Protein AF-A0A932K863-F1 (afdb_monomer_lite)

Structure (mmCIF, N/CA/C/O backbone):
data_AF-A0A932K863-F1
#
_entry.id   AF-A0A932K863-F1
#
loop_
_atom_site.group_PDB
_atom_site.id
_atom_site.type_symbol
_atom_site.label_atom_id
_atom_site.label_alt_id
_atom_site.label_comp_id
_atom_site.label_asym_id
_atom_site.label_entity_id
_atom_site.label_seq_id
_atom_site.pdbx_PDB_ins_code
_atom_site.Cartn_x
_atom_site.Cartn_y
_atom_site.Cartn_z
_atom_site.occupancy
_atom_site.B_iso_or_equiv
_atom_site.auth_seq_id
_atom_site.auth_comp_id
_atom_site.auth_asym_id
_atom_site.auth_atom_id
_atom_site.pdbx_PDB_model_num
ATOM 1 N N . MET A 1 1 ? 12.132 1.044 11.827 1.00 60.06 1 MET A N 1
ATOM 2 C CA . MET A 1 1 ? 11.339 1.812 10.842 1.00 60.06 1 MET A CA 1
ATOM 3 C C . MET A 1 1 ? 12.294 2.404 9.827 1.00 60.06 1 MET A C 1
ATOM 5 O O . MET A 1 1 ? 13.405 2.749 10.214 1.00 60.06 1 MET A O 1
ATOM 9 N N . LEU A 1 2 ? 11.897 2.474 8.556 1.00 72.19 2 LEU A N 1
ATOM 10 C CA . LEU A 1 2 ? 12.707 3.130 7.529 1.00 72.19 2 LEU A CA 1
ATOM 11 C C . LEU A 1 2 ? 12.671 4.658 7.746 1.00 72.19 2 LEU A C 1
ATOM 13 O O . LEU A 1 2 ? 11.613 5.165 8.120 1.00 72.19 2 LEU A O 1
ATOM 17 N N . PRO A 1 3 ? 13.774 5.398 7.514 1.00 74.56 3 PRO A N 1
ATOM 18 C CA . PRO A 1 3 ? 13.858 6.831 7.823 1.00 74.56 3 PRO A CA 1
ATOM 19 C C . PRO A 1 3 ? 12.741 7.702 7.222 1.00 74.56 3 PRO A C 1
ATOM 21 O O . PRO A 1 3 ? 12.325 8.657 7.859 1.00 74.56 3 PRO A O 1
ATOM 24 N N . GLY A 1 4 ? 12.211 7.356 6.041 1.00 78.44 4 GLY A N 1
ATOM 25 C CA . GLY A 1 4 ? 11.138 8.115 5.377 1.00 78.44 4 GLY A CA 1
ATOM 26 C C . GLY A 1 4 ? 9.724 7.895 5.932 1.00 78.44 4 GLY A C 1
ATOM 27 O O . GLY A 1 4 ? 8.792 8.554 5.482 1.00 78.44 4 GLY A O 1
ATOM 28 N N . GLN A 1 5 ? 9.548 6.970 6.883 1.00 87.69 5 GLN A N 1
ATOM 29 C CA . GLN A 1 5 ? 8.256 6.707 7.536 1.00 87.69 5 GLN A CA 1
ATOM 30 C C . GLN A 1 5 ? 8.098 7.431 8.879 1.00 87.69 5 GLN A C 1
ATOM 32 O O . GLN A 1 5 ? 7.052 7.324 9.517 1.00 87.69 5 GLN A O 1
ATOM 37 N N . LEU A 1 6 ? 9.146 8.117 9.332 1.00 91.38 6 LEU A N 1
ATOM 38 C CA . LEU A 1 6 ? 9.157 8.877 10.573 1.00 91.38 6 LEU A CA 1
ATOM 39 C C . LEU A 1 6 ? 8.975 10.361 10.268 1.00 91.38 6 LEU A C 1
ATOM 41 O O . LEU A 1 6 ? 9.346 10.824 9.193 1.00 91.38 6 LEU A O 1
ATOM 45 N N . ALA A 1 7 ? 8.429 11.094 11.236 1.00 91.06 7 ALA A N 1
ATOM 46 C CA . ALA A 1 7 ? 8.391 12.546 11.166 1.00 91.06 7 ALA A CA 1
ATOM 47 C C . ALA A 1 7 ? 9.814 13.113 11.097 1.00 91.06 7 ALA A C 1
ATOM 49 O O . ALA A 1 7 ? 10.700 12.640 11.813 1.00 91.06 7 ALA A O 1
ATOM 50 N N . ALA A 1 8 ? 10.016 14.140 10.271 1.00 91.31 8 ALA A N 1
ATOM 51 C CA . ALA A 1 8 ? 11.258 14.898 10.272 1.00 91.31 8 ALA A CA 1
ATOM 52 C C . ALA A 1 8 ? 11.510 15.597 11.624 1.00 91.31 8 ALA A C 1
ATOM 54 O O . ALA A 1 8 ? 10.575 15.964 12.339 1.00 91.31 8 ALA A O 1
ATOM 55 N N . ASP A 1 9 ? 12.787 15.843 11.934 1.00 92.31 9 ASP A N 1
ATOM 56 C CA . ASP A 1 9 ? 13.214 16.497 13.181 1.00 92.31 9 ASP A CA 1
ATOM 57 C C . ASP A 1 9 ? 12.660 17.929 13.334 1.00 92.31 9 ASP A C 1
ATOM 59 O O . ASP A 1 9 ? 12.518 18.433 14.449 1.00 92.31 9 ASP A O 1
ATOM 63 N N . SER A 1 10 ? 12.333 18.593 12.219 1.00 94.88 10 SER A N 1
ATOM 64 C CA . SER A 1 10 ? 11.623 19.875 12.191 1.00 94.88 10 SER A CA 1
ATOM 65 C C . SER A 1 10 ? 10.685 19.976 10.988 1.00 94.88 10 SER A C 1
ATOM 67 O O . SER A 1 10 ? 10.814 19.238 10.006 1.00 94.88 10 SER A O 1
ATOM 69 N N . TYR A 1 11 ? 9.758 20.936 11.037 1.00 92.12 11 TYR A N 1
ATOM 70 C CA . TYR A 1 11 ? 8.842 21.205 9.929 1.00 92.12 11 TYR A CA 1
ATOM 71 C C . TYR A 1 11 ? 9.590 21.615 8.652 1.00 92.12 11 TYR A C 1
ATOM 73 O O . TYR A 1 11 ? 9.314 21.087 7.577 1.00 92.12 11 TYR A O 1
ATOM 81 N N . GLU A 1 12 ? 10.586 22.498 8.764 1.00 96.44 12 GLU A N 1
ATOM 82 C CA . GLU A 1 12 ? 11.410 22.954 7.640 1.00 96.44 12 GLU A CA 1
ATOM 83 C C . GLU A 1 12 ? 12.194 21.799 7.009 1.00 96.44 12 GLU A C 1
ATOM 85 O O . GLU A 1 12 ? 12.295 21.720 5.784 1.00 96.44 12 GLU A O 1
ATOM 90 N N . ALA A 1 13 ? 12.715 20.877 7.824 1.00 94.50 13 ALA A N 1
ATOM 91 C CA . ALA A 1 13 ? 13.401 19.689 7.328 1.00 94.50 13 ALA A CA 1
ATOM 92 C C . ALA A 1 13 ? 12.446 18.787 6.527 1.00 94.50 13 ALA A C 1
ATOM 94 O O . ALA A 1 13 ? 12.805 18.342 5.434 1.00 94.50 13 ALA A O 1
ATOM 95 N N . GLY A 1 14 ? 11.217 18.591 7.019 1.00 93.88 14 GLY A N 1
ATOM 96 C CA . GLY A 1 14 ? 10.167 17.852 6.310 1.00 93.88 14 GLY A CA 1
ATOM 97 C C . GLY A 1 14 ? 9.727 18.531 5.009 1.00 93.88 14 GLY A C 1
ATOM 98 O O . GLY A 1 14 ? 9.469 17.855 4.018 1.00 93.88 14 GLY A O 1
ATOM 99 N N . GLN A 1 15 ? 9.715 19.867 4.954 1.00 93.75 15 GLN A N 1
ATOM 100 C CA . GLN A 1 15 ? 9.445 20.599 3.710 1.00 93.75 15 GLN A CA 1
ATOM 101 C C . GLN A 1 15 ? 10.579 20.470 2.685 1.00 93.75 15 GLN A C 1
ATOM 103 O O . GLN A 1 15 ? 10.312 20.366 1.489 1.00 93.75 15 GLN A O 1
ATOM 108 N N . GLN A 1 16 ? 11.839 20.488 3.128 1.00 95.38 16 GLN A N 1
ATOM 109 C CA . GLN A 1 16 ? 12.999 20.382 2.236 1.00 95.38 16 GLN A CA 1
ATOM 110 C C . GLN A 1 16 ? 13.212 18.959 1.713 1.00 95.38 16 GLN A C 1
ATOM 112 O O . GLN A 1 16 ? 13.687 18.777 0.591 1.00 95.38 16 GLN A O 1
ATOM 117 N N . ARG A 1 17 ? 12.912 17.947 2.534 1.00 93.38 17 ARG A N 1
ATOM 118 C CA . ARG A 1 17 ? 13.165 16.531 2.240 1.00 93.38 17 ARG A CA 1
ATOM 119 C C . ARG A 1 17 ? 11.958 15.669 2.639 1.00 93.38 17 ARG A C 1
ATOM 121 O O . ARG A 1 17 ? 12.092 14.849 3.547 1.00 93.38 17 ARG A O 1
ATOM 128 N N . PRO A 1 18 ? 10.798 15.842 1.982 1.00 93.69 18 PRO A N 1
ATOM 129 C CA . PRO A 1 18 ? 9.586 15.114 2.341 1.00 93.69 18 PRO A CA 1
ATOM 130 C C . PRO A 1 18 ? 9.726 13.614 2.060 1.00 93.69 18 PRO A C 1
ATOM 132 O O . PRO A 1 18 ? 10.227 13.216 1.004 1.00 93.69 18 PRO A O 1
ATOM 135 N N . GLY A 1 19 ? 9.262 12.794 3.002 1.00 93.75 19 GLY A N 1
ATOM 136 C CA . GLY A 1 19 ? 9.120 11.349 2.863 1.00 93.75 19 GLY A CA 1
ATOM 137 C C . GLY A 1 19 ? 7.658 10.904 2.797 1.00 93.75 19 GLY A C 1
ATOM 138 O O . GLY A 1 19 ? 6.739 11.697 2.570 1.00 93.75 19 GLY A O 1
ATOM 139 N N . ASP A 1 20 ? 7.439 9.609 3.030 1.00 93.69 20 ASP A N 1
ATOM 140 C CA . ASP A 1 20 ? 6.096 9.025 3.084 1.00 93.69 20 ASP A CA 1
ATOM 141 C C . ASP A 1 20 ? 5.282 9.606 4.242 1.00 93.69 20 ASP A C 1
ATOM 143 O O . ASP A 1 20 ? 4.068 9.778 4.111 1.00 93.69 20 ASP A O 1
ATOM 147 N N . TYR A 1 21 ? 5.942 9.933 5.361 1.00 93.06 21 TYR A N 1
ATOM 148 C CA . TYR A 1 21 ? 5.290 10.580 6.495 1.00 93.06 21 TYR A CA 1
ATOM 149 C C . TYR A 1 21 ? 4.640 11.899 6.065 1.00 93.06 21 TYR A C 1
ATOM 151 O O . TYR A 1 21 ? 3.423 12.041 6.186 1.00 93.06 21 TYR A O 1
ATOM 159 N N . GLU A 1 22 ? 5.410 12.831 5.494 1.00 94.50 22 GLU A N 1
ATOM 160 C CA . GLU A 1 22 ? 4.904 14.128 5.031 1.00 94.50 22 GLU A CA 1
ATOM 161 C C . GLU A 1 22 ? 3.826 13.971 3.950 1.00 94.50 22 GLU A C 1
ATOM 163 O O . GLU A 1 22 ? 2.799 14.657 3.998 1.00 94.50 22 GLU A O 1
ATOM 168 N N . ALA A 1 23 ? 4.008 13.031 3.014 1.00 92.62 23 ALA A N 1
ATOM 169 C CA . ALA A 1 23 ? 3.026 12.735 1.972 1.00 92.62 23 ALA A CA 1
ATOM 170 C C . ALA A 1 23 ? 1.695 12.195 2.535 1.00 92.62 23 ALA A C 1
ATOM 172 O O . ALA A 1 23 ? 0.618 12.508 2.014 1.00 92.62 23 ALA A O 1
ATOM 173 N N . GLN A 1 24 ? 1.741 11.394 3.604 1.00 91.81 24 GLN A N 1
ATOM 174 C CA . GLN A 1 24 ? 0.551 10.855 4.256 1.00 91.81 24 GLN A CA 1
ATOM 175 C C . GLN A 1 24 ? -0.146 11.915 5.117 1.00 91.81 24 GLN A C 1
ATOM 177 O O . GLN A 1 24 ? -1.348 12.137 4.957 1.00 91.81 24 GLN A O 1
ATOM 182 N N . VAL A 1 25 ? 0.583 12.600 6.005 1.00 91.44 25 VAL A N 1
ATOM 183 C CA . VAL A 1 25 ? -0.027 13.557 6.948 1.00 91.44 25 VAL A CA 1
ATOM 184 C C . VAL A 1 25 ? -0.473 14.854 6.270 1.00 91.44 25 VAL A C 1
ATOM 186 O O . VAL A 1 25 ? -1.448 15.471 6.705 1.00 91.44 25 VAL A O 1
ATOM 189 N N . GLY A 1 26 ? 0.165 15.239 5.158 1.00 91.25 26 GLY A N 1
ATOM 190 C CA . GLY A 1 26 ? -0.221 16.398 4.348 1.00 91.25 26 GLY A CA 1
ATOM 191 C C . GLY A 1 26 ? -1.638 16.305 3.764 1.00 91.25 26 GLY A C 1
ATOM 192 O O . GLY A 1 26 ? -2.238 17.320 3.409 1.00 91.25 26 GLY A O 1
ATOM 193 N N . GLN A 1 27 ? -2.231 15.106 3.732 1.00 92.00 27 GLN A N 1
ATOM 194 C CA . GLN A 1 27 ? -3.615 14.893 3.296 1.00 92.00 27 GLN A CA 1
ATOM 195 C C . GLN A 1 27 ? -4.665 15.317 4.336 1.00 92.00 27 GLN A C 1
ATOM 197 O O . GLN A 1 27 ? -5.848 15.370 3.975 1.00 92.00 27 GLN A O 1
ATOM 202 N N . ARG A 1 28 ? -4.229 15.730 5.546 1.00 92.06 28 ARG A N 1
ATOM 203 C CA . ARG A 1 28 ? -4.996 16.058 6.775 1.00 92.06 28 ARG A CA 1
ATOM 204 C C . ARG A 1 28 ? -5.195 14.840 7.690 1.00 92.06 28 ARG A C 1
ATOM 206 O O . ARG A 1 28 ? -5.096 13.712 7.215 1.00 92.06 28 ARG A O 1
ATOM 213 N N . PRO A 1 29 ? -5.566 15.041 8.978 1.00 92.31 29 PRO A N 1
ATOM 214 C CA . PRO A 1 29 ? -5.882 13.932 9.889 1.00 92.31 29 PRO A CA 1
ATOM 215 C C . PRO A 1 29 ? -6.962 12.978 9.358 1.00 92.31 29 PRO A C 1
ATOM 217 O O . PRO A 1 29 ? -6.958 11.794 9.679 1.00 92.31 29 PRO A O 1
ATOM 220 N N . ILE A 1 30 ? -7.883 13.492 8.534 1.00 92.69 30 ILE A N 1
ATOM 221 C CA . ILE A 1 30 ? -8.854 12.704 7.774 1.00 92.69 30 ILE A CA 1
ATOM 222 C C . ILE A 1 30 ? -8.813 13.175 6.320 1.00 92.69 30 ILE A C 1
ATOM 224 O O . ILE A 1 30 ? -9.071 14.347 6.034 1.00 92.69 30 ILE A O 1
ATOM 228 N N . ALA A 1 31 ? -8.533 12.248 5.404 1.00 89.38 31 ALA A N 1
ATOM 229 C CA . ALA A 1 31 ? -8.512 12.524 3.974 1.00 89.38 31 ALA A CA 1
ATOM 230 C C . ALA A 1 31 ? -9.902 12.937 3.455 1.00 89.38 31 ALA A C 1
ATOM 232 O O . ALA A 1 31 ? -10.909 12.237 3.637 1.00 89.38 31 ALA A O 1
ATOM 233 N N . ILE A 1 32 ? -9.954 14.075 2.761 1.00 92.94 32 ILE A N 1
ATOM 234 C CA . ILE A 1 32 ? -11.177 14.584 2.136 1.00 92.94 32 ILE A CA 1
ATOM 235 C C . ILE A 1 32 ? -11.306 13.947 0.753 1.00 92.94 32 ILE A C 1
ATOM 237 O O . ILE A 1 32 ? -10.771 14.449 -0.230 1.00 92.94 32 ILE A O 1
ATOM 241 N N . HIS A 1 33 ? -12.071 12.861 0.675 1.00 91.06 33 HIS A N 1
ATOM 242 C CA . HIS A 1 33 ? -12.227 12.069 -0.549 1.00 91.06 33 HIS A CA 1
ATOM 243 C C . HIS A 1 33 ? -12.773 12.881 -1.739 1.00 91.06 33 HIS A C 1
ATOM 245 O O . HIS A 1 33 ? -12.518 12.532 -2.885 1.00 91.06 33 HIS A O 1
ATOM 251 N N . GLY A 1 34 ? -13.515 13.965 -1.483 1.00 92.88 34 GLY A N 1
ATOM 252 C CA . GLY A 1 34 ? -14.030 14.860 -2.527 1.00 92.88 34 GLY A CA 1
ATOM 253 C C . GLY A 1 34 ? -12.964 15.711 -3.230 1.00 92.88 34 GLY A C 1
ATOM 254 O O . GLY A 1 34 ? -13.283 16.337 -4.232 1.00 92.88 34 GLY A O 1
ATOM 255 N N . LEU A 1 35 ? -11.726 15.747 -2.721 1.00 94.50 35 LEU A N 1
ATOM 256 C CA . LEU A 1 35 ? -10.597 16.451 -3.348 1.00 94.50 35 LEU A CA 1
ATOM 257 C C . LEU A 1 35 ? -9.732 15.536 -4.230 1.00 94.50 35 LEU A C 1
ATOM 259 O O . LEU A 1 35 ? -8.780 15.998 -4.858 1.00 94.50 35 LEU A O 1
ATOM 263 N N . GLU A 1 36 ? -10.025 14.239 -4.261 1.00 92.75 36 GLU A N 1
ATOM 264 C CA . GLU A 1 36 ? -9.217 13.256 -4.972 1.00 92.75 36 GLU A CA 1
ATOM 265 C C . GLU A 1 36 ? -9.692 13.054 -6.413 1.00 92.75 36 GLU A C 1
ATOM 267 O O . GLU A 1 36 ? -10.889 12.998 -6.692 1.00 92.75 36 GLU A O 1
ATOM 272 N N . HIS A 1 37 ? -8.734 12.856 -7.318 1.00 95.00 37 HIS A N 1
ATOM 273 C CA . HIS A 1 37 ? -8.976 12.592 -8.734 1.00 95.00 37 HIS A CA 1
ATOM 274 C C . HIS A 1 37 ? -8.349 11.245 -9.100 1.00 95.00 37 HIS A C 1
ATOM 276 O O . HIS A 1 37 ? -7.204 11.182 -9.537 1.00 95.00 37 HIS A O 1
ATOM 282 N N . LEU A 1 38 ? -9.085 10.158 -8.854 1.00 94.31 38 LEU A N 1
ATOM 283 C CA . LEU A 1 38 ? -8.576 8.798 -9.050 1.00 94.31 38 LEU A CA 1
ATOM 284 C C . LEU A 1 38 ? -8.364 8.493 -10.540 1.00 94.31 38 LEU A C 1
ATOM 286 O O . LEU A 1 38 ? -9.292 8.603 -11.345 1.00 94.31 38 LEU A O 1
ATOM 290 N N . GLY A 1 39 ? -7.152 8.069 -10.889 1.00 95.62 39 GLY A N 1
ATOM 291 C CA . GLY A 1 39 ? -6.773 7.613 -12.219 1.00 95.62 39 GLY A CA 1
ATOM 292 C C . GLY A 1 39 ? -6.912 6.099 -12.395 1.00 95.62 39 GLY A C 1
ATOM 293 O O . GLY A 1 39 ? -7.286 5.354 -11.488 1.00 95.62 39 GLY A O 1
ATOM 294 N N . ALA A 1 40 ? -6.564 5.607 -13.587 1.00 96.06 40 ALA A N 1
ATOM 295 C CA . ALA A 1 40 ? -6.607 4.173 -13.895 1.00 96.06 40 ALA A CA 1
ATOM 296 C C . ALA A 1 40 ? -5.689 3.336 -12.981 1.00 96.06 40 ALA A C 1
ATOM 298 O O . ALA A 1 40 ? -6.004 2.188 -12.656 1.00 96.06 40 ALA A O 1
ATOM 299 N N . THR A 1 41 ? -4.577 3.921 -12.537 1.00 95.69 41 THR A N 1
ATOM 300 C CA . THR A 1 41 ? -3.617 3.308 -11.610 1.00 95.69 41 THR A CA 1
ATOM 301 C C . THR A 1 41 ? -4.186 3.136 -10.198 1.00 95.69 41 THR A C 1
ATOM 303 O O . THR A 1 41 ? -3.772 2.227 -9.485 1.00 95.69 41 THR A O 1
ATOM 306 N N . ASP A 1 42 ? -5.218 3.899 -9.822 1.00 95.88 42 ASP A N 1
ATOM 307 C CA . ASP A 1 42 ? -5.861 3.850 -8.499 1.00 95.88 42 ASP A CA 1
ATOM 308 C C . ASP A 1 42 ? -6.959 2.780 -8.392 1.00 95.88 42 ASP A C 1
ATOM 310 O O . ASP A 1 42 ? -7.799 2.786 -7.479 1.00 95.88 42 ASP A O 1
ATOM 314 N N . ARG A 1 43 ?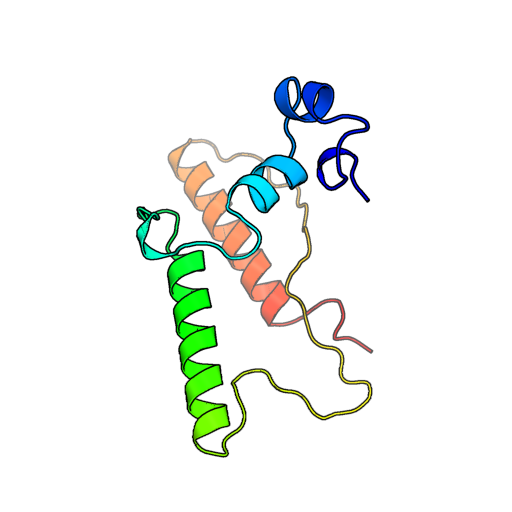 -6.979 1.818 -9.322 1.00 96.00 43 ARG A N 1
ATOM 315 C CA . ARG A 1 43 ? -7.951 0.718 -9.317 1.00 96.00 43 ARG A CA 1
ATOM 316 C C . ARG A 1 43 ? -7.935 -0.046 -7.991 1.00 96.00 43 ARG A C 1
ATOM 318 O O . ARG A 1 43 ? -9.003 -0.339 -7.451 1.00 96.00 43 ARG A O 1
ATOM 325 N N . GLY A 1 44 ? -6.748 -0.326 -7.450 1.00 94.25 44 GLY A N 1
ATOM 326 C CA . GLY A 1 44 ? -6.591 -0.999 -6.157 1.00 94.25 44 GLY A CA 1
ATOM 327 C C . GLY A 1 44 ? -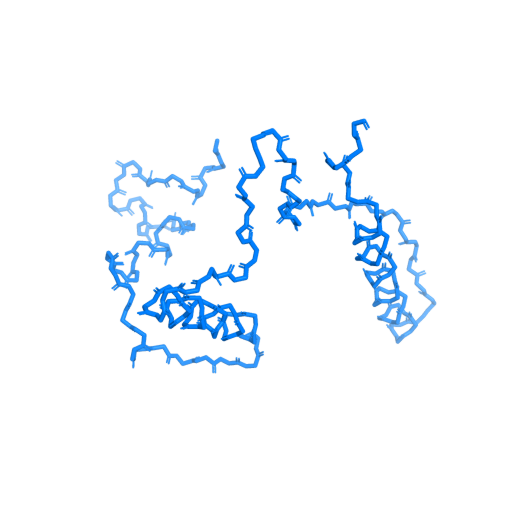7.224 -0.211 -5.006 1.00 94.25 44 GLY A C 1
ATOM 328 O O . GLY A 1 44 ? -8.004 -0.767 -4.235 1.00 94.25 44 GLY A O 1
ATOM 329 N N . VAL A 1 45 ? -6.987 1.104 -4.956 1.00 94.69 45 VAL A N 1
ATOM 330 C CA . VAL A 1 45 ? -7.574 2.015 -3.956 1.00 94.69 45 VAL A CA 1
ATOM 331 C C . VAL A 1 45 ? -9.101 1.999 -4.037 1.00 94.69 45 VAL A C 1
ATOM 333 O O . VAL A 1 45 ? -9.793 1.854 -3.025 1.00 94.69 45 VAL A O 1
ATOM 336 N N . SER A 1 46 ? -9.649 2.083 -5.251 1.00 95.50 46 SER A N 1
ATOM 337 C CA . SER A 1 46 ? -11.096 2.045 -5.482 1.00 95.50 46 SER A CA 1
ATOM 338 C C . SER A 1 46 ? -11.727 0.729 -5.018 1.00 95.50 46 SER A C 1
ATOM 340 O O . SER A 1 46 ? -12.762 0.740 -4.339 1.00 95.50 46 SER A O 1
ATOM 342 N N . MET A 1 47 ? -11.091 -0.402 -5.341 1.00 95.94 47 MET A N 1
ATOM 343 C CA . MET A 1 47 ? -11.526 -1.737 -4.923 1.00 95.94 47 MET A CA 1
ATOM 344 C C . MET A 1 47 ? -11.497 -1.882 -3.400 1.00 95.94 47 MET A C 1
ATOM 346 O O . MET A 1 47 ? -12.489 -2.307 -2.802 1.00 95.94 47 MET A O 1
ATOM 350 N N . PHE A 1 48 ? -10.407 -1.459 -2.763 1.00 94.19 48 PHE A N 1
ATOM 351 C CA . PHE A 1 48 ? -10.255 -1.524 -1.314 1.00 94.19 48 PHE A CA 1
ATOM 352 C C . PHE A 1 48 ? -11.316 -0.686 -0.591 1.00 94.19 48 PHE A C 1
ATOM 354 O O . PHE A 1 48 ? -12.030 -1.180 0.285 1.00 94.19 48 PHE A O 1
ATOM 361 N N . ARG A 1 49 ? -11.548 0.552 -1.042 1.00 95.38 49 ARG A N 1
ATOM 362 C CA . ARG A 1 49 ? -12.633 1.396 -0.515 1.00 95.38 49 ARG A CA 1
ATOM 363 C C . ARG A 1 49 ? -14.001 0.745 -0.678 1.00 95.38 49 ARG A C 1
ATOM 365 O O . ARG A 1 49 ? -14.856 0.854 0.201 1.00 95.38 49 ARG A O 1
ATOM 372 N N . GLN A 1 50 ? -14.253 0.075 -1.802 1.00 96.06 50 GLN A N 1
ATOM 373 C CA . GLN A 1 50 ? -15.507 -0.647 -2.001 1.00 96.06 50 GLN A CA 1
ATOM 374 C C . GLN A 1 50 ? -15.653 -1.808 -1.010 1.00 96.06 50 GLN A C 1
ATOM 376 O O . GLN A 1 50 ? -16.747 -1.991 -0.471 1.00 96.06 50 GLN A O 1
ATOM 381 N N . GLN A 1 51 ? -14.577 -2.549 -0.741 1.00 95.69 51 GLN A N 1
ATOM 382 C CA . GLN A 1 51 ? -14.554 -3.632 0.240 1.00 95.69 51 GLN A CA 1
ATOM 383 C C . GLN A 1 51 ? -14.858 -3.118 1.654 1.00 95.69 51 GLN A C 1
ATOM 385 O O . GLN A 1 51 ? -15.768 -3.644 2.296 1.00 95.69 51 GLN A O 1
ATOM 390 N N . ILE A 1 52 ? -14.219 -2.027 2.090 1.00 95.31 52 ILE A N 1
ATOM 391 C CA . ILE A 1 52 ? -14.496 -1.390 3.391 1.00 95.31 52 ILE A CA 1
ATOM 392 C C . ILE A 1 52 ? -15.968 -0.978 3.498 1.00 95.31 52 ILE A C 1
ATOM 394 O O . ILE A 1 52 ? -16.648 -1.342 4.456 1.00 95.31 52 ILE A O 1
ATOM 398 N N . ARG A 1 53 ? -16.513 -0.278 2.490 1.00 97.19 53 ARG A N 1
ATOM 399 C CA . ARG A 1 53 ? -17.932 0.134 2.494 1.00 97.19 53 ARG A CA 1
ATOM 400 C C . ARG A 1 53 ? -18.883 -1.063 2.580 1.00 97.19 53 ARG A C 1
ATOM 402 O O . ARG A 1 53 ? -19.936 -0.965 3.208 1.00 97.19 53 ARG A O 1
ATOM 409 N N . ARG A 1 54 ? -18.549 -2.189 1.937 1.00 97.81 54 ARG A N 1
ATOM 410 C CA . ARG A 1 54 ? -19.323 -3.437 2.054 1.00 97.81 54 ARG A CA 1
ATOM 411 C C . ARG A 1 54 ? -19.246 -4.000 3.474 1.00 97.81 54 ARG A C 1
ATOM 413 O O . ARG A 1 54 ? -20.295 -4.346 4.007 1.00 97.81 54 ARG A O 1
ATOM 420 N N . GLY A 1 55 ? -18.062 -4.020 4.085 1.00 97.62 55 GLY A N 1
ATOM 421 C CA . GLY A 1 55 ? -17.862 -4.448 5.472 1.00 97.62 55 GLY A CA 1
ATOM 422 C C . GLY A 1 55 ? -18.659 -3.610 6.472 1.00 97.62 55 GLY A C 1
ATOM 423 O O . GLY A 1 55 ? -19.422 -4.163 7.255 1.00 97.62 55 GLY A O 1
ATOM 424 N N . ILE A 1 56 ? -18.592 -2.278 6.369 1.00 97.69 56 ILE A N 1
ATOM 425 C CA . ILE A 1 56 ? -19.368 -1.356 7.220 1.00 97.69 56 ILE A CA 1
ATOM 426 C C . ILE A 1 56 ? -20.873 -1.649 7.121 1.00 97.69 56 ILE A C 1
ATOM 428 O O . ILE A 1 56 ? -21.567 -1.724 8.133 1.00 97.69 56 ILE A O 1
ATOM 432 N N . ARG A 1 57 ? -21.394 -1.853 5.902 1.00 98.25 57 ARG A N 1
ATOM 433 C CA . ARG A 1 57 ? -22.811 -2.202 5.698 1.00 98.25 57 ARG A CA 1
ATOM 434 C C . ARG A 1 57 ? -23.174 -3.586 6.236 1.00 98.25 57 ARG A C 1
ATOM 436 O O . ARG A 1 57 ? -24.303 -3.761 6.682 1.00 98.25 57 ARG A O 1
ATOM 443 N N . ALA A 1 58 ? -22.262 -4.556 6.170 1.00 98.00 58 ALA A N 1
ATOM 444 C CA . ALA A 1 58 ? -22.473 -5.880 6.749 1.00 98.00 58 ALA A CA 1
ATOM 445 C C . ALA A 1 58 ? -22.620 -5.778 8.272 1.00 98.00 58 ALA A C 1
ATOM 447 O O . ALA A 1 58 ? -23.655 -6.188 8.795 1.00 98.00 58 ALA A O 1
ATOM 448 N N . VAL A 1 59 ? -21.671 -5.105 8.932 1.00 97.94 59 VAL A N 1
ATOM 449 C CA . VAL A 1 59 ? -21.677 -4.884 10.387 1.00 97.94 59 VAL A CA 1
ATOM 450 C C . VAL A 1 59 ? -22.936 -4.140 10.828 1.00 97.94 59 VAL A C 1
ATOM 452 O O . VAL A 1 59 ? -23.622 -4.584 11.743 1.00 97.94 59 VAL A O 1
ATOM 455 N N . LYS A 1 60 ? -23.312 -3.057 10.132 1.00 98.31 60 LYS A N 1
ATOM 456 C CA . LYS A 1 60 ? -24.555 -2.319 10.420 1.00 98.31 60 LYS A CA 1
ATOM 457 C C . LYS A 1 60 ? -25.808 -3.203 10.328 1.00 98.31 60 LYS A C 1
ATOM 459 O O . LYS A 1 60 ? -26.786 -2.945 11.018 1.00 98.31 60 LYS A O 1
ATOM 464 N N . GLY A 1 61 ? -25.787 -4.221 9.470 1.00 97.62 61 GLY A N 1
ATOM 465 C CA . GLY A 1 61 ? -26.867 -5.194 9.315 1.00 97.62 61 GLY A CA 1
ATOM 466 C C . GLY A 1 61 ? -26.741 -6.434 10.204 1.00 97.62 61 GLY A C 1
ATOM 467 O O . GLY A 1 61 ? -27.405 -7.421 9.908 1.00 97.62 61 GLY A O 1
ATOM 468 N N . GLY A 1 62 ? -25.869 -6.428 11.218 1.00 97.44 62 GLY A N 1
ATOM 469 C CA . GLY A 1 62 ? -25.677 -7.559 12.131 1.00 97.44 62 GLY A CA 1
ATOM 470 C C . GLY A 1 62 ? -24.963 -8.767 11.514 1.00 97.44 62 GLY A C 1
ATOM 471 O O . GLY A 1 62 ? -25.079 -9.871 12.035 1.00 97.44 62 GLY A O 1
ATOM 472 N N . ARG A 1 63 ? -24.254 -8.584 10.394 1.00 97.31 63 ARG A N 1
ATOM 473 C CA . ARG A 1 63 ? -23.473 -9.632 9.717 1.00 97.31 63 ARG A CA 1
ATOM 474 C C . ARG A 1 63 ? -21.978 -9.369 9.853 1.00 97.31 63 ARG A C 1
ATOM 476 O O . ARG A 1 63 ? -21.550 -8.221 9.959 1.00 97.31 63 ARG A O 1
ATOM 483 N N . ASP A 1 64 ? -21.185 -10.426 9.742 1.00 95.69 64 ASP A N 1
ATOM 484 C CA . ASP A 1 64 ? -19.730 -10.312 9.758 1.00 95.69 64 ASP A CA 1
ATOM 485 C C . ASP A 1 64 ? -19.188 -9.712 8.438 1.00 95.69 64 ASP A C 1
ATOM 487 O O . ASP A 1 64 ? -19.707 -10.000 7.350 1.00 95.69 64 ASP A O 1
ATOM 491 N N . PRO A 1 65 ? -18.154 -8.850 8.497 1.00 95.06 65 PRO A N 1
ATOM 492 C CA . PRO A 1 65 ? -17.444 -8.386 7.314 1.00 95.06 65 PRO A CA 1
ATOM 493 C C . PRO A 1 65 ? -16.562 -9.505 6.738 1.00 95.06 65 PRO A C 1
ATOM 495 O O . PRO A 1 65 ? -16.137 -10.423 7.437 1.00 95.06 65 PRO A O 1
ATOM 498 N N . ALA A 1 66 ? -16.249 -9.410 5.446 1.00 88.94 66 ALA A N 1
ATOM 499 C CA . ALA A 1 66 ? -15.364 -10.367 4.790 1.00 88.94 66 ALA A CA 1
ATOM 500 C C . ALA A 1 66 ? -13.960 -10.358 5.421 1.00 88.94 66 ALA A C 1
ATOM 502 O O . ALA A 1 66 ? -13.411 -9.288 5.681 1.00 88.94 66 ALA A O 1
ATOM 503 N N . GLY A 1 67 ? -13.377 -11.544 5.611 1.00 83.19 67 GLY A N 1
ATOM 504 C CA . GLY A 1 67 ? -12.026 -11.708 6.157 1.00 83.19 67 GLY A CA 1
ATOM 505 C C . GLY A 1 67 ? -11.932 -11.645 7.684 1.00 83.19 67 GLY A C 1
ATOM 506 O O . GLY A 1 67 ? -10.826 -11.716 8.210 1.00 83.19 67 GLY A O 1
ATOM 507 N N . LEU A 1 68 ? -13.054 -11.529 8.405 1.00 87.88 68 LEU A N 1
ATOM 508 C CA . LEU A 1 68 ? -13.046 -11.672 9.859 1.00 87.88 68 LEU A CA 1
ATOM 509 C C . LEU A 1 68 ? -12.709 -13.120 10.239 1.00 87.88 68 LEU A C 1
ATOM 511 O O . LEU A 1 68 ? -13.431 -14.039 9.860 1.00 87.88 68 LEU A O 1
ATOM 515 N N . SER A 1 69 ? -11.656 -13.304 11.034 1.00 86.19 69 SER A N 1
ATOM 516 C CA . SER A 1 69 ? -11.380 -14.555 11.741 1.00 86.19 69 SER A CA 1
ATOM 517 C C . SER A 1 69 ? -11.571 -14.341 13.240 1.00 86.19 69 SER A C 1
ATOM 519 O O . SER A 1 69 ? -11.132 -13.331 13.790 1.00 86.19 69 SER A O 1
ATOM 521 N N . ARG A 1 70 ? -12.256 -15.281 13.895 1.00 88.00 70 ARG A N 1
ATOM 522 C CA . ARG A 1 70 ? -12.460 -15.316 15.356 1.00 88.00 70 ARG A CA 1
ATOM 523 C C . ARG A 1 70 ? -11.643 -16.430 16.016 1.00 88.00 70 ARG A C 1
ATOM 525 O O . ARG A 1 70 ? -11.721 -16.619 17.225 1.00 88.00 70 ARG A O 1
ATOM 532 N N . GLU A 1 71 ? -10.887 -17.173 15.218 1.00 88.94 71 GLU A N 1
ATOM 533 C CA . GLU A 1 71 ? -10.073 -18.289 15.670 1.00 88.94 71 GLU A CA 1
ATOM 534 C C . GLU A 1 71 ? -8.814 -17.755 16.354 1.00 88.94 71 GLU A C 1
ATOM 536 O O . GLU A 1 71 ? -7.950 -17.129 15.735 1.00 88.94 71 GLU A O 1
ATOM 541 N N . ALA A 1 72 ? -8.722 -17.981 17.664 1.00 84.38 72 ALA A N 1
ATOM 542 C CA . ALA A 1 72 ? -7.537 -17.631 18.429 1.00 84.38 72 ALA A CA 1
ATOM 543 C C . ALA A 1 72 ? -6.331 -18.426 17.907 1.00 84.38 72 ALA A C 1
ATOM 545 O O . ALA A 1 72 ? -6.390 -19.647 17.790 1.00 84.38 72 ALA A O 1
ATOM 546 N N . GLY A 1 73 ? -5.240 -17.727 17.593 1.00 83.06 73 GLY A N 1
ATOM 547 C CA . GLY A 1 73 ? -4.029 -18.340 17.041 1.00 83.06 73 GLY A CA 1
ATOM 548 C C . GLY A 1 73 ? -4.074 -18.622 15.537 1.00 83.06 73 GLY A C 1
ATOM 549 O O . GLY A 1 73 ? -3.082 -19.114 15.004 1.00 83.06 73 GLY A O 1
ATOM 550 N N . ALA A 1 74 ? -5.162 -18.285 14.833 1.00 83.12 74 ALA A N 1
ATOM 551 C CA . ALA A 1 74 ? -5.185 -18.394 13.378 1.00 83.12 74 ALA A CA 1
ATOM 552 C C . ALA A 1 74 ? -4.133 -17.476 12.745 1.00 83.12 74 ALA A C 1
ATOM 554 O O . ALA A 1 74 ? -4.073 -16.276 13.033 1.00 83.12 74 ALA A O 1
ATOM 555 N N . VAL A 1 75 ? -3.326 -18.034 11.842 1.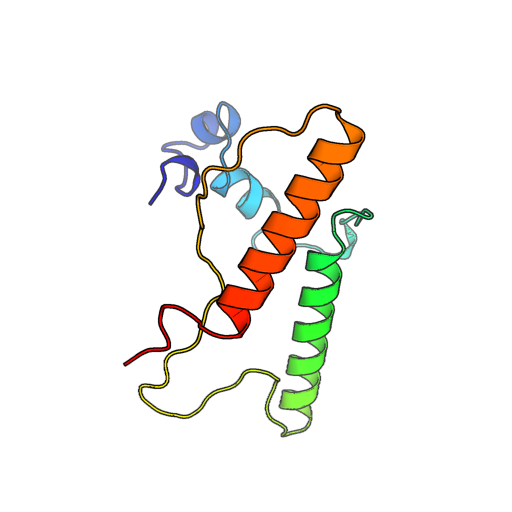00 80.62 75 VAL A N 1
ATOM 556 C CA . VAL A 1 75 ? -2.381 -17.239 11.062 1.00 80.62 75 VAL A CA 1
ATOM 557 C C . VAL A 1 75 ? -3.118 -16.588 9.902 1.00 80.62 75 VAL A C 1
ATOM 559 O O . VAL A 1 75 ? -3.607 -17.260 8.995 1.00 80.62 75 VAL A O 1
ATOM 562 N N . ILE A 1 76 ? -3.192 -15.260 9.927 1.00 80.25 76 ILE A N 1
ATOM 563 C CA . ILE A 1 76 ? -3.800 -14.480 8.852 1.00 80.25 76 ILE A CA 1
ATOM 564 C C . ILE A 1 76 ? -2.712 -14.166 7.818 1.00 80.25 76 ILE A C 1
ATOM 566 O O . ILE A 1 76 ? -1.782 -13.418 8.134 1.00 80.25 76 ILE A O 1
ATOM 570 N N . PRO A 1 77 ? -2.796 -14.692 6.581 1.00 77.56 77 PRO A N 1
ATOM 571 C CA . PRO A 1 77 ? -1.871 -14.299 5.530 1.00 77.56 77 PRO A CA 1
ATOM 572 C C . PRO A 1 77 ? -2.095 -12.821 5.199 1.00 77.56 77 PRO A C 1
ATOM 574 O O . PRO A 1 77 ? -3.190 -12.413 4.812 1.00 77.56 77 PRO A O 1
ATOM 577 N N . THR A 1 78 ? -1.055 -12.007 5.361 1.00 76.44 78 THR A N 1
ATOM 578 C CA . THR A 1 78 ? -1.125 -10.561 5.107 1.00 76.44 78 THR A CA 1
ATOM 579 C C . THR A 1 78 ? -0.883 -10.206 3.644 1.00 76.44 78 THR A C 1
ATOM 581 O O . THR A 1 78 ? -1.155 -9.075 3.257 1.00 76.44 78 THR A O 1
ATOM 584 N N . TYR A 1 79 ? -0.397 -11.153 2.827 1.00 78.44 79 TYR A N 1
ATOM 585 C CA . TYR A 1 79 ? 0.009 -10.939 1.426 1.00 78.44 79 TYR A CA 1
ATOM 586 C C . TYR A 1 79 ? 1.005 -9.773 1.248 1.00 78.44 79 TYR A C 1
ATOM 588 O O . TYR A 1 79 ? 1.163 -9.248 0.149 1.00 78.44 79 TYR A O 1
ATOM 596 N N . SER A 1 80 ? 1.676 -9.375 2.335 1.00 78.25 80 SER A N 1
ATOM 597 C CA . SER A 1 80 ? 2.632 -8.269 2.400 1.00 78.25 80 SER A CA 1
ATOM 598 C C . SER A 1 80 ? 4.041 -8.832 2.504 1.00 78.25 80 SER A C 1
ATOM 600 O O . SER A 1 80 ? 4.673 -8.780 3.558 1.00 78.25 80 SER A O 1
ATOM 602 N N . ASN A 1 81 ? 4.509 -9.444 1.425 1.00 78.12 81 ASN A N 1
ATOM 603 C CA . ASN A 1 81 ? 5.853 -9.989 1.333 1.00 78.12 81 ASN A CA 1
ATOM 604 C C . ASN A 1 81 ? 6.478 -9.621 -0.006 1.00 78.12 81 ASN A C 1
ATOM 606 O O . ASN A 1 81 ? 5.803 -9.574 -1.033 1.00 78.12 81 ASN A O 1
ATOM 610 N N . ASP A 1 82 ? 7.796 -9.491 0.010 1.00 84.31 82 ASP A 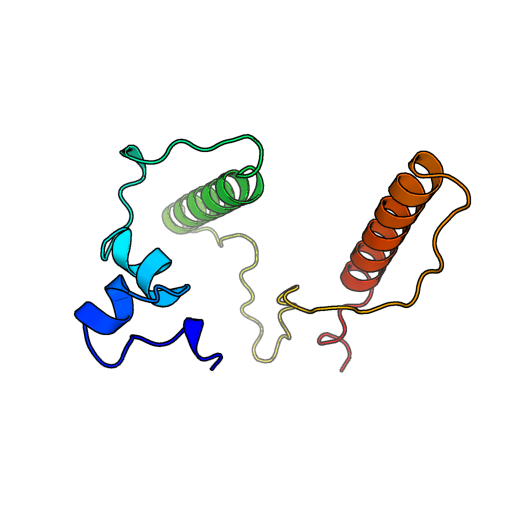N 1
ATOM 611 C CA . ASP A 1 82 ? 8.585 -9.375 -1.202 1.00 84.31 82 ASP A CA 1
ATOM 612 C C . ASP A 1 82 ? 9.144 -10.750 -1.572 1.00 84.31 82 ASP A C 1
ATOM 614 O O . ASP A 1 82 ? 9.591 -11.524 -0.721 1.00 84.31 82 ASP A O 1
ATOM 618 N N . THR A 1 83 ? 9.097 -11.097 -2.855 1.00 85.88 83 THR A N 1
ATOM 619 C CA . THR A 1 83 ? 9.735 -12.308 -3.379 1.00 85.88 83 THR A CA 1
ATOM 620 C C . THR A 1 83 ? 10.659 -11.921 -4.513 1.00 85.88 83 THR A C 1
ATOM 622 O O . THR A 1 83 ? 10.216 -11.496 -5.577 1.00 85.88 83 THR A O 1
ATOM 625 N N . VAL A 1 84 ? 11.958 -12.085 -4.275 1.00 89.88 84 VAL A N 1
ATOM 626 C CA . VAL A 1 84 ? 12.993 -11.831 -5.273 1.00 89.88 84 VAL A CA 1
ATOM 627 C C . VAL A 1 84 ? 13.341 -13.147 -5.953 1.00 89.88 84 VAL A C 1
ATOM 629 O O . VAL A 1 84 ? 13.706 -14.122 -5.299 1.00 89.88 84 VAL A O 1
ATOM 632 N N . VAL A 1 85 ? 13.241 -13.174 -7.279 1.00 92.81 85 VAL A N 1
ATOM 633 C CA . VAL A 1 85 ? 13.653 -14.309 -8.109 1.00 92.81 85 VAL A CA 1
ATOM 634 C C . VAL A 1 85 ? 14.608 -13.840 -9.191 1.00 92.81 85 VAL A C 1
ATOM 636 O O . VAL A 1 85 ? 14.474 -12.741 -9.724 1.00 92.81 85 VAL A O 1
ATOM 639 N N . ARG A 1 86 ? 15.567 -14.695 -9.547 1.00 95.81 86 ARG A N 1
ATOM 640 C CA . ARG A 1 86 ? 16.432 -14.458 -10.700 1.00 95.81 86 ARG A CA 1
ATOM 641 C C . ARG A 1 86 ? 15.747 -14.981 -11.958 1.00 95.81 86 ARG A C 1
ATOM 643 O O . ARG A 1 86 ? 15.555 -16.187 -12.090 1.00 95.81 86 ARG A O 1
ATOM 650 N N . VAL A 1 87 ? 15.440 -14.084 -12.888 1.00 95.06 87 VAL A N 1
ATOM 651 C CA . VAL A 1 87 ? 14.897 -14.415 -14.210 1.00 95.06 87 VAL A CA 1
ATOM 652 C C . VAL A 1 87 ? 15.775 -13.735 -15.260 1.00 95.06 87 VAL A C 1
ATOM 654 O O . VAL A 1 87 ? 15.845 -12.508 -15.264 1.00 95.06 87 VAL A O 1
ATOM 657 N N . PRO A 1 88 ? 16.522 -14.493 -16.083 1.00 96.25 88 PRO A N 1
ATOM 658 C CA . PRO A 1 88 ? 17.269 -13.920 -17.199 1.00 96.25 88 PRO A CA 1
ATOM 659 C C . PRO A 1 88 ? 16.324 -13.234 -18.198 1.00 96.25 88 PRO A C 1
ATOM 661 O O . PRO A 1 88 ? 15.219 -13.743 -18.392 1.00 96.25 88 PRO A O 1
ATOM 664 N N . PRO A 1 89 ? 16.745 -12.125 -18.830 1.00 96.06 89 PRO A N 1
ATOM 665 C CA . PRO A 1 89 ? 15.912 -11.422 -19.797 1.00 96.06 89 PRO A CA 1
ATOM 666 C C . PRO A 1 89 ? 15.643 -12.282 -21.037 1.00 96.06 89 PRO A C 1
ATOM 668 O O . PRO A 1 89 ? 16.482 -13.104 -21.426 1.00 96.06 89 PRO A O 1
ATOM 671 N N . ALA A 1 90 ? 14.483 -12.080 -21.658 1.00 97.00 90 ALA A N 1
ATOM 672 C CA . ALA A 1 90 ? 14.154 -12.702 -22.939 1.00 97.00 90 ALA A CA 1
ATOM 673 C C . ALA A 1 90 ? 14.899 -12.035 -24.113 1.00 97.00 90 ALA A C 1
ATOM 675 O O . ALA A 1 90 ? 15.574 -11.017 -23.948 1.00 97.00 90 ALA A O 1
ATOM 676 N N . ALA A 1 91 ? 14.790 -12.615 -25.312 1.00 97.19 91 ALA A N 1
ATOM 677 C CA . ALA A 1 91 ? 15.534 -12.136 -26.476 1.00 97.19 91 ALA A CA 1
ATOM 678 C C . ALA A 1 91 ? 14.995 -10.802 -27.020 1.00 97.19 91 ALA A C 1
ATOM 680 O O . ALA A 1 91 ? 15.773 -10.011 -27.557 1.00 97.19 91 ALA A O 1
ATOM 681 N N . THR A 1 92 ? 13.691 -10.535 -26.873 1.00 98.19 92 THR A N 1
ATOM 682 C CA . THR A 1 92 ? 13.067 -9.270 -27.294 1.00 98.19 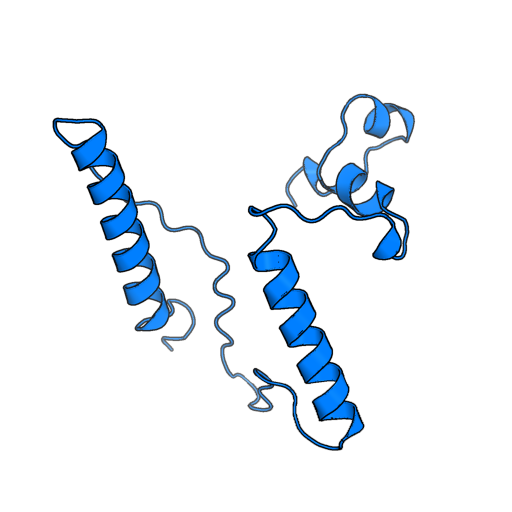92 THR A CA 1
ATOM 683 C C . THR A 1 92 ? 12.298 -8.587 -26.157 1.00 98.19 92 THR A C 1
ATOM 685 O O . THR A 1 92 ? 11.852 -9.265 -25.227 1.00 98.19 92 THR A O 1
ATOM 688 N N . PRO A 1 93 ? 12.074 -7.258 -26.225 1.00 97.69 93 PRO A N 1
ATOM 689 C CA . PRO A 1 93 ? 11.261 -6.540 -25.239 1.00 97.69 93 PRO A CA 1
ATOM 690 C C . PRO A 1 93 ? 9.843 -7.107 -25.073 1.00 97.69 93 PRO A C 1
ATOM 692 O O . PRO A 1 93 ? 9.316 -7.174 -23.965 1.00 97.69 93 PRO A O 1
ATOM 695 N N . GLU A 1 94 ? 9.211 -7.551 -26.160 1.00 97.44 94 GLU A N 1
ATOM 696 C CA . GLU A 1 94 ? 7.859 -8.118 -26.135 1.00 97.44 94 GLU A CA 1
ATOM 697 C C . GLU A 1 94 ? 7.820 -9.472 -25.420 1.00 97.44 94 GLU A C 1
ATOM 699 O O . GLU A 1 94 ? 6.881 -9.761 -24.668 1.00 97.44 94 GLU A O 1
ATOM 704 N N . GLU A 1 95 ? 8.832 -10.310 -25.656 1.00 97.50 95 GLU A N 1
ATOM 705 C CA . GLU A 1 95 ? 9.006 -11.578 -24.950 1.00 97.50 95 GLU A CA 1
ATOM 706 C C . GLU A 1 95 ? 9.332 -11.343 -23.475 1.00 97.50 95 GLU A C 1
ATOM 708 O O . GLU A 1 95 ? 8.799 -12.044 -22.617 1.00 97.50 95 GLU A O 1
ATOM 713 N N . ASP A 1 96 ? 10.124 -10.316 -23.166 1.00 97.62 96 ASP A N 1
ATOM 714 C CA . ASP A 1 96 ? 10.519 -9.985 -21.799 1.00 97.62 96 ASP A CA 1
ATOM 715 C C . ASP A 1 96 ? 9.324 -9.475 -20.983 1.00 97.62 96 ASP A C 1
ATOM 717 O O . ASP A 1 96 ? 9.052 -9.954 -19.883 1.00 97.62 96 ASP A O 1
ATOM 721 N N . HIS A 1 97 ? 8.492 -8.611 -21.572 1.00 97.12 97 HIS A N 1
ATOM 722 C CA . HIS A 1 97 ? 7.234 -8.168 -20.963 1.00 97.12 97 HIS A CA 1
ATOM 723 C C . HIS A 1 97 ? 6.287 -9.341 -20.666 1.00 97.12 97 HIS A C 1
ATOM 725 O O . HIS A 1 97 ? 5.590 -9.353 -19.642 1.00 97.12 97 HIS A O 1
ATOM 731 N N . ARG A 1 98 ? 6.239 -10.335 -21.561 1.00 97.31 98 ARG A N 1
ATOM 732 C CA . ARG A 1 98 ? 5.451 -11.555 -21.359 1.00 97.31 98 ARG A CA 1
ATOM 733 C C . ARG A 1 98 ? 6.036 -12.403 -20.234 1.00 97.31 98 ARG A C 1
ATOM 735 O O . ARG A 1 98 ? 5.295 -12.775 -19.325 1.00 97.31 98 ARG A O 1
ATOM 742 N N . LEU A 1 99 ? 7.348 -12.623 -20.251 1.00 97.38 99 LEU A N 1
ATOM 743 C CA . LEU A 1 99 ? 8.087 -13.368 -19.236 1.00 97.38 99 LEU A CA 1
ATOM 744 C C . LEU A 1 99 ? 7.912 -12.757 -17.839 1.00 97.38 99 LEU A C 1
ATOM 746 O O . LEU A 1 99 ? 7.629 -13.481 -16.882 1.00 97.38 99 LEU A O 1
ATOM 750 N N . MET A 1 100 ? 8.003 -11.429 -17.716 1.00 96.44 100 MET A N 1
ATOM 751 C CA . MET A 1 100 ? 7.750 -10.704 -16.467 1.00 96.44 100 MET A CA 1
ATOM 752 C C . MET A 1 100 ? 6.325 -10.941 -15.961 1.00 96.44 100 MET A C 1
ATOM 754 O O . MET A 1 100 ? 6.119 -11.257 -14.787 1.00 96.44 100 MET A O 1
ATOM 758 N N . ARG A 1 101 ? 5.327 -10.826 -16.847 1.00 96.12 101 ARG A N 1
ATOM 759 C CA . ARG A 1 101 ? 3.916 -11.023 -16.490 1.00 96.12 101 ARG A CA 1
ATOM 760 C C . ARG A 1 101 ? 3.634 -12.456 -16.043 1.00 96.12 101 ARG A C 1
ATOM 762 O O . ARG A 1 101 ? 2.962 -12.656 -15.032 1.00 96.12 101 ARG A O 1
ATOM 769 N N . GLU A 1 102 ? 4.134 -13.442 -16.779 1.00 97.12 102 GLU A N 1
ATOM 770 C CA . GLU A 1 102 ? 3.956 -14.863 -16.467 1.00 97.12 102 GLU A CA 1
ATOM 771 C C . GLU A 1 102 ? 4.670 -15.242 -15.169 1.00 97.12 102 GLU A C 1
ATOM 773 O O . GLU A 1 102 ? 4.087 -15.915 -14.317 1.00 97.12 102 GLU A O 1
ATOM 778 N N . THR A 1 103 ? 5.886 -14.732 -14.963 1.00 96.50 103 THR A N 1
ATOM 779 C CA . THR A 1 103 ? 6.631 -14.906 -13.712 1.00 96.50 103 THR A CA 1
ATOM 780 C C . THR A 1 103 ? 5.857 -14.327 -12.534 1.00 96.50 103 THR A C 1
ATOM 782 O O . THR A 1 103 ? 5.614 -15.045 -11.566 1.00 96.50 103 THR A O 1
ATOM 785 N N . GLY A 1 104 ? 5.428 -13.062 -12.616 1.00 93.94 104 GLY A N 1
ATOM 786 C CA . GLY A 1 104 ? 4.674 -12.407 -11.545 1.00 93.94 104 GLY A CA 1
ATOM 787 C C . GLY A 1 104 ? 3.372 -13.142 -11.225 1.00 93.94 104 GLY A C 1
ATOM 788 O O . GLY A 1 104 ? 3.055 -13.371 -10.058 1.00 93.94 104 GLY A O 1
ATOM 789 N N . ARG A 1 105 ? 2.654 -13.604 -12.256 1.00 95.12 105 ARG A N 1
ATOM 790 C CA . ARG A 1 105 ? 1.440 -14.407 -12.084 1.00 95.12 105 ARG A CA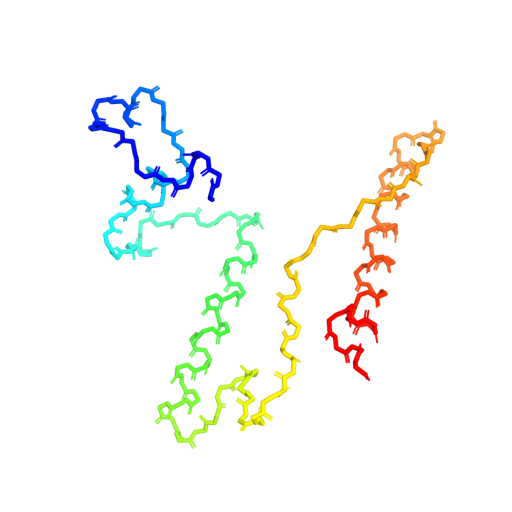 1
ATOM 791 C C . ARG A 1 105 ? 1.728 -15.739 -11.393 1.00 95.12 105 ARG A C 1
ATOM 793 O O . ARG A 1 105 ? 1.023 -16.087 -10.451 1.00 95.12 105 ARG A O 1
ATOM 800 N N . ARG A 1 106 ? 2.768 -16.460 -11.818 1.00 94.69 106 ARG A N 1
ATOM 801 C CA . ARG A 1 106 ? 3.175 -17.728 -11.199 1.00 94.69 106 ARG A CA 1
ATOM 802 C C . ARG A 1 106 ? 3.543 -17.543 -9.727 1.00 94.69 106 ARG A C 1
ATOM 804 O O . ARG A 1 106 ? 3.152 -18.367 -8.907 1.00 94.69 106 ARG A O 1
ATOM 811 N N . LEU A 1 107 ? 4.262 -16.469 -9.389 1.00 92.00 107 LEU A N 1
ATOM 812 C CA . LEU A 1 107 ? 4.613 -16.143 -8.003 1.00 92.00 107 LEU A CA 1
ATOM 813 C C . LEU A 1 107 ? 3.367 -15.859 -7.158 1.00 92.00 107 LEU A C 1
ATOM 815 O O . LEU A 1 107 ? 3.217 -16.436 -6.084 1.00 92.00 107 LEU A O 1
ATOM 819 N N . ALA A 1 108 ? 2.449 -15.033 -7.664 1.00 90.44 108 ALA A N 1
ATOM 820 C CA . ALA A 1 108 ? 1.196 -14.734 -6.978 1.00 90.44 108 ALA A CA 1
ATOM 821 C C . ALA A 1 108 ? 0.340 -15.997 -6.768 1.00 90.44 108 ALA A C 1
ATOM 823 O O . ALA A 1 108 ? -0.143 -16.242 -5.666 1.00 90.44 108 ALA A O 1
ATOM 824 N N . GLU A 1 109 ? 0.187 -16.837 -7.796 1.00 91.75 109 GLU A N 1
ATOM 825 C CA . GLU A 1 109 ? -0.556 -18.099 -7.697 1.00 91.75 109 GLU A CA 1
ATOM 826 C C . GLU A 1 109 ? 0.088 -19.078 -6.706 1.00 91.75 109 GLU A C 1
ATOM 828 O O . GLU A 1 109 ? -0.626 -19.732 -5.945 1.00 91.75 109 GLU A O 1
ATOM 833 N N . ALA A 1 110 ? 1.420 -19.177 -6.689 1.00 89.06 110 ALA A N 1
ATOM 834 C CA . ALA A 1 110 ? 2.138 -20.006 -5.728 1.00 89.06 110 ALA A CA 1
ATOM 835 C C . ALA A 1 110 ? 1.927 -19.512 -4.291 1.00 89.06 110 ALA A C 1
ATOM 837 O O . ALA A 1 110 ? 1.637 -20.322 -3.414 1.00 89.06 110 ALA A O 1
ATOM 838 N N . TYR A 1 111 ? 1.991 -18.197 -4.063 1.00 87.06 111 TYR A N 1
ATOM 839 C CA . TYR A 1 111 ? 1.748 -17.607 -2.748 1.00 87.06 111 TYR A CA 1
ATOM 840 C C . TYR A 1 111 ? 0.322 -17.865 -2.253 1.00 87.06 111 TYR A C 1
ATOM 842 O O . TYR A 1 111 ? 0.123 -18.241 -1.103 1.00 87.06 111 TYR A O 1
ATOM 850 N N . LEU A 1 112 ? -0.681 -17.692 -3.120 1.00 86.12 112 LEU A N 1
ATOM 851 C CA . LEU A 1 112 ? -2.080 -17.945 -2.766 1.00 86.12 112 LEU A CA 1
ATOM 852 C C . LEU A 1 112 ? -2.325 -19.416 -2.392 1.00 86.12 112 LEU A C 1
ATOM 854 O O . LEU A 1 112 ? -3.136 -19.692 -1.513 1.00 86.12 112 LEU A O 1
ATOM 858 N N . LYS A 1 113 ? -1.637 -20.356 -3.055 1.00 88.12 113 LYS A N 1
ATOM 859 C CA . LYS A 1 113 ? -1.736 -21.797 -2.760 1.00 88.12 113 LYS A CA 1
ATOM 860 C C . LYS A 1 113 ? -0.967 -22.194 -1.502 1.00 88.12 113 LYS A C 1
ATOM 862 O O . LYS A 1 113 ? -1.420 -23.066 -0.767 1.00 88.12 113 LYS A O 1
ATOM 867 N N . HIS A 1 114 ? 0.189 -21.576 -1.277 1.00 84.88 114 HIS A N 1
ATOM 868 C CA . HIS A 1 114 ? 1.116 -21.917 -0.202 1.00 84.88 114 HIS A CA 1
ATOM 869 C C . HIS A 1 114 ? 1.598 -20.648 0.514 1.00 84.88 114 HIS A C 1
ATOM 871 O O . HIS A 1 114 ? 2.751 -20.243 0.339 1.00 84.88 114 HIS A O 1
ATOM 877 N N . PRO A 1 115 ? 0.733 -19.990 1.309 1.00 80.06 115 PRO A N 1
ATOM 878 C CA . PRO A 1 115 ? 1.142 -18.799 2.029 1.00 80.06 115 PRO A CA 1
ATOM 879 C C . PRO A 1 115 ? 2.233 -19.175 3.047 1.00 80.06 115 PRO A C 1
ATOM 881 O O . PRO A 1 115 ? 1.995 -20.015 3.918 1.00 80.06 115 PRO A O 1
ATOM 884 N N . PRO A 1 116 ? 3.427 -18.557 2.976 1.00 68.25 116 PRO A N 1
ATOM 885 C CA . PRO A 1 116 ? 4.623 -18.998 3.697 1.00 68.25 116 PRO A CA 1
ATOM 886 C C . PRO A 1 116 ? 4.496 -18.908 5.222 1.00 68.25 116 PRO A C 1
ATOM 888 O O . PRO A 1 116 ? 5.267 -19.539 5.932 1.00 68.25 116 PRO A O 1
ATOM 891 N N . LEU A 1 117 ? 3.524 -18.147 5.730 1.00 64.62 117 LEU A N 1
ATOM 892 C CA . LEU A 1 117 ? 3.261 -18.008 7.164 1.00 64.62 117 LEU A CA 1
ATOM 893 C C . LEU A 1 117 ? 2.143 -18.934 7.667 1.00 64.62 117 LEU A C 1
ATOM 895 O O . LEU A 1 117 ? 1.997 -19.096 8.868 1.00 64.62 117 LEU A O 1
ATOM 899 N N . ALA A 1 118 ? 1.370 -19.564 6.778 1.00 61.88 118 ALA A N 1
ATOM 900 C CA . ALA A 1 118 ? 0.262 -20.446 7.161 1.00 61.88 118 ALA A CA 1
ATOM 901 C C . ALA A 1 118 ? 0.683 -21.915 7.354 1.00 61.88 118 ALA A C 1
ATOM 903 O O . ALA A 1 118 ? -0.163 -22.762 7.626 1.00 61.88 118 ALA A O 1
ATOM 904 N N . SER A 1 119 ? 1.970 -22.222 7.172 1.00 53.84 119 SER A N 1
ATOM 905 C CA . SER A 1 119 ? 2.520 -23.574 7.307 1.00 53.84 119 SER A CA 1
ATOM 906 C C . SER A 1 119 ? 3.136 -23.725 8.699 1.00 53.84 119 SER A C 1
ATOM 908 O O . SER A 1 119 ? 4.321 -23.449 8.883 1.00 53.84 119 SER A O 1
ATOM 910 N N . GLY A 1 120 ? 2.299 -24.080 9.673 1.00 48.03 120 GLY A N 1
ATOM 911 C CA . GLY A 1 120 ? 2.715 -24.681 10.942 1.00 48.03 120 GLY A CA 1
ATOM 912 C C . GLY A 1 120 ? 2.585 -26.193 10.869 1.00 48.03 120 GLY A C 1
ATOM 913 O O . GLY A 1 120 ? 1.638 -26.650 10.189 1.00 48.03 120 GLY A O 1
#

Sequence (120 aa):
MLPGQLAADSYEAGQQRPGDYEAQVGQRPIAIHGLEHLGATDRGVSMFRQQIRRGIRAVKGGRDPAGLSREAGAVIPTYSNDTVVRVPPAATPEEDHRLMRETGRRLAEAYLKHPPLASG

Radius of gyration: 20.21 Å; chains: 1; bounding box: 44×48×46 Å

Foldseek 3Di:
DPPLCDDDPDPVRCVVPPGPNCVVCVCPPDHDPVVDDDDPVCPVVVVVVVLVVQQVVQVVVVHHRPPDDPDPPQDRQPVPDDDDDDDDADPDPVVRVVVVVVVVVVVVVVCVVCVPRRPD

pLDDT: mean 90.28, std 9.28, range [48.03, 98.31]

Secondary structure (DSSP, 8-state):
--GGGSPPSSHHHHHHS--HHHHHHTTTTTT-GGG----GGGHHHHHHHHHHHHHHHHHHTT-PPTT----TT--------------PPPSSHHHHHHHHHHHHHHHHHHHHHS-TTS--